Protein AF-A0A1I7NC15-F1 (afdb_monomer_lite)

Radius of gyration: 23.65 Å; chains: 1; bounding box: 53×35×64 Å

Organism: NCBI:txid51670

pLDDT: mean 81.94, std 11.15, range [48.22, 96.88]

Structure (mmCIF, N/CA/C/O backbone):
data_AF-A0A1I7NC15-F1
#
_entry.id   AF-A0A1I7NC15-F1
#
loop_
_atom_site.group_PDB
_atom_site.id
_atom_site.type_symbol
_atom_site.label_atom_id
_atom_site.label_alt_id
_atom_site.label_comp_id
_atom_site.label_asym_id
_atom_site.label_entity_id
_atom_site.label_seq_id
_atom_site.pdbx_PDB_ins_code
_atom_site.Cartn_x
_atom_site.Cartn_y
_atom_site.Cartn_z
_atom_site.occupancy
_atom_site.B_iso_or_equiv
_atom_site.auth_seq_id
_atom_site.auth_comp_id
_atom_site.auth_asym_id
_atom_site.auth_atom_id
_atom_site.pdbx_PDB_model_num
ATOM 1 N N . MET A 1 1 ? -17.025 18.631 -2.252 1.00 51.84 1 MET A N 1
ATOM 2 C CA . MET A 1 1 ? -15.606 18.233 -2.403 1.00 51.84 1 MET A CA 1
ATOM 3 C C . MET A 1 1 ? -15.308 16.852 -1.793 1.00 51.84 1 MET A C 1
ATOM 5 O O . MET A 1 1 ? -14.791 16.010 -2.508 1.00 51.84 1 MET A O 1
ATOM 9 N N . MET A 1 2 ? -15.711 16.554 -0.545 1.00 58.94 2 MET A N 1
ATOM 10 C CA . MET A 1 2 ? -15.405 15.267 0.132 1.00 58.94 2 MET A CA 1
ATOM 11 C C . MET A 1 2 ? -16.071 14.008 -0.468 1.00 58.94 2 MET A C 1
ATOM 13 O O . MET A 1 2 ? -15.462 12.943 -0.461 1.00 58.94 2 MET A O 1
ATOM 17 N N . ARG A 1 3 ? -17.291 14.109 -1.023 1.00 60.22 3 ARG A N 1
ATOM 18 C CA . ARG A 1 3 ? -17.994 12.964 -1.648 1.00 60.22 3 ARG A CA 1
ATOM 19 C C . ARG A 1 3 ? -17.277 12.424 -2.893 1.00 60.22 3 ARG A C 1
ATOM 21 O O . ARG A 1 3 ? -17.058 11.224 -2.983 1.00 60.22 3 ARG A O 1
ATOM 28 N N . GLY A 1 4 ? -16.838 13.313 -3.789 1.00 70.50 4 GLY A N 1
ATOM 29 C CA . GLY A 1 4 ? -16.107 12.924 -5.003 1.00 70.50 4 GLY A CA 1
ATOM 30 C C . GLY A 1 4 ? -14.751 12.279 -4.704 1.00 70.50 4 GLY A C 1
ATOM 31 O O . GLY A 1 4 ? -14.386 11.299 -5.345 1.00 70.50 4 GLY A O 1
ATOM 32 N N . PHE A 1 5 ? -14.041 12.760 -3.675 1.00 69.31 5 PHE A N 1
ATOM 33 C CA . PHE A 1 5 ? -12.814 12.115 -3.200 1.00 69.31 5 PHE A CA 1
ATOM 34 C C . PHE A 1 5 ? -13.084 10.721 -2.624 1.00 69.31 5 PHE A C 1
ATOM 36 O O . PHE A 1 5 ? -12.350 9.797 -2.940 1.00 69.31 5 PHE A O 1
ATOM 43 N N . SER A 1 6 ? -14.144 10.539 -1.828 1.00 64.06 6 SER A N 1
ATOM 44 C CA . SER A 1 6 ? -14.466 9.229 -1.241 1.00 64.06 6 SER A CA 1
ATOM 45 C C . SER A 1 6 ? -14.882 8.193 -2.295 1.00 64.06 6 SER A C 1
ATOM 47 O O . SER A 1 6 ? -14.484 7.034 -2.204 1.00 64.06 6 SER A O 1
ATOM 49 N N . GLU A 1 7 ? -15.618 8.599 -3.334 1.00 70.56 7 GLU A N 1
ATOM 50 C CA . GLU A 1 7 ? -15.960 7.723 -4.465 1.00 70.56 7 GLU A CA 1
ATOM 51 C C . GLU A 1 7 ? -14.735 7.372 -5.317 1.00 70.56 7 GLU A C 1
ATOM 53 O O . GLU A 1 7 ? -14.541 6.208 -5.677 1.00 70.56 7 GLU A O 1
ATOM 58 N N . PHE A 1 8 ? -13.874 8.353 -5.603 1.00 73.25 8 PHE A N 1
ATOM 59 C CA . PHE A 1 8 ? -12.614 8.129 -6.308 1.00 73.25 8 PHE A CA 1
ATOM 60 C C . PHE A 1 8 ? -11.666 7.228 -5.510 1.00 73.25 8 PHE A C 1
ATOM 62 O O . PHE A 1 8 ? -11.123 6.271 -6.061 1.00 73.25 8 PHE A O 1
ATOM 69 N N . ALA A 1 9 ? -11.498 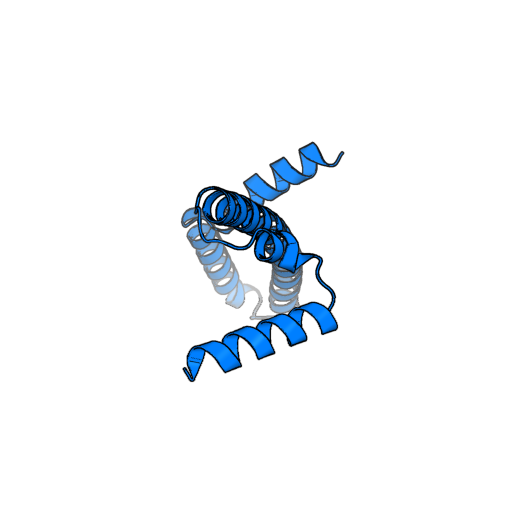7.490 -4.214 1.00 67.75 9 ALA A N 1
ATOM 70 C CA . ALA A 1 9 ? -10.657 6.702 -3.324 1.00 67.75 9 ALA A CA 1
ATOM 71 C C . ALA A 1 9 ? -11.181 5.269 -3.191 1.00 67.75 9 ALA A C 1
ATOM 73 O O . ALA A 1 9 ? -10.399 4.330 -3.302 1.00 67.75 9 ALA A O 1
ATOM 74 N N . GLY A 1 10 ? -12.499 5.089 -3.050 1.00 65.12 10 GLY A N 1
ATOM 75 C CA . GLY A 1 10 ? -13.128 3.768 -3.009 1.00 65.12 10 GLY A CA 1
ATOM 76 C C . GLY A 1 10 ? -12.918 2.975 -4.300 1.00 65.12 10 GLY A C 1
ATOM 77 O O . GLY A 1 10 ? -12.484 1.827 -4.253 1.00 65.12 10 GLY A O 1
ATOM 78 N N . ARG A 1 11 ? -13.145 3.589 -5.470 1.00 67.75 11 ARG A N 1
ATOM 79 C CA . ARG A 1 11 ? -12.896 2.932 -6.768 1.00 67.75 11 ARG A CA 1
ATOM 80 C C . ARG A 1 11 ? -11.414 2.627 -6.980 1.00 67.75 11 ARG A C 1
ATOM 82 O O . ARG A 1 11 ? -11.088 1.544 -7.452 1.00 67.75 11 ARG A O 1
ATOM 89 N N . SER A 1 12 ? -10.527 3.543 -6.601 1.00 66.31 12 SER A N 1
ATOM 90 C CA . SER A 1 12 ? -9.078 3.362 -6.737 1.00 66.31 12 SER A CA 1
ATOM 91 C C . SER A 1 12 ? -8.560 2.250 -5.826 1.00 66.31 12 SER A C 1
ATOM 93 O O . SER A 1 12 ? -7.778 1.421 -6.274 1.00 66.31 12 SER A O 1
ATOM 95 N N . ALA A 1 13 ? -9.044 2.170 -4.584 1.00 64.56 13 ALA A N 1
ATOM 96 C CA . ALA A 1 13 ? -8.686 1.108 -3.645 1.00 64.56 13 ALA A CA 1
ATOM 97 C C . ALA A 1 13 ? -9.137 -0.278 -4.138 1.00 64.56 13 ALA A C 1
ATOM 99 O O . ALA A 1 13 ? -8.358 -1.229 -4.086 1.00 64.56 13 ALA A O 1
ATOM 100 N N . ILE A 1 14 ? -10.351 -0.386 -4.694 1.00 64.75 14 ILE A N 1
ATOM 101 C CA . ILE A 1 14 ? -10.855 -1.638 -5.286 1.00 64.75 14 ILE A CA 1
ATOM 102 C C . ILE A 1 14 ? -10.006 -2.054 -6.491 1.00 64.75 14 ILE A C 1
ATOM 104 O O . ILE A 1 14 ? -9.671 -3.228 -6.636 1.00 64.75 14 ILE A O 1
ATOM 108 N N . VAL A 1 15 ? -9.637 -1.100 -7.352 1.00 69.31 15 VAL A N 1
ATOM 109 C CA . VAL A 1 15 ? -8.792 -1.381 -8.517 1.00 69.31 15 VAL A CA 1
ATOM 110 C C . VAL A 1 15 ? -7.410 -1.844 -8.066 1.00 69.31 15 VAL A C 1
ATOM 112 O O . VAL A 1 15 ? -6.989 -2.909 -8.501 1.00 69.31 15 VAL A O 1
ATOM 115 N N . ILE A 1 16 ? -6.746 -1.125 -7.156 1.00 73.06 16 ILE A N 1
ATOM 116 C CA . ILE A 1 16 ? -5.404 -1.467 -6.650 1.00 73.06 16 ILE A CA 1
ATOM 117 C C . ILE A 1 16 ? -5.381 -2.847 -5.972 1.00 73.06 16 ILE A C 1
ATOM 119 O O . ILE A 1 16 ? -4.417 -3.587 -6.144 1.00 73.06 16 ILE A O 1
ATOM 123 N N . GLY A 1 17 ? -6.440 -3.218 -5.248 1.00 68.88 17 GLY A N 1
ATOM 124 C CA . GLY A 1 17 ? -6.552 -4.521 -4.580 1.00 68.88 17 GLY A CA 1
ATOM 125 C C . GLY A 1 17 ? -6.999 -5.686 -5.475 1.00 68.88 17 GLY A C 1
ATOM 126 O O . GLY A 1 17 ? -7.094 -6.814 -4.997 1.00 68.88 17 GLY A O 1
ATOM 127 N N . SER A 1 18 ? -7.312 -5.445 -6.752 1.00 80.88 18 SER A N 1
ATOM 128 C CA . SER A 1 18 ? -7.845 -6.473 -7.655 1.00 80.88 18 SER A CA 1
ATOM 129 C C . SER A 1 18 ? -6.758 -7.383 -8.244 1.00 80.88 18 SER A C 1
ATOM 131 O O . SER A 1 18 ? -5.643 -6.946 -8.536 1.00 80.88 18 SER A O 1
ATOM 133 N N . ALA A 1 19 ? -7.111 -8.642 -8.537 1.00 79.56 19 ALA A N 1
ATOM 134 C CA . ALA A 1 19 ? -6.228 -9.576 -9.248 1.00 79.56 19 ALA A CA 1
ATOM 135 C C . ALA A 1 19 ? -5.763 -9.024 -10.612 1.00 79.56 19 ALA A C 1
ATOM 137 O O . ALA A 1 19 ? -4.620 -9.228 -11.015 1.00 79.56 19 ALA A O 1
ATOM 138 N N . SER A 1 20 ? -6.617 -8.258 -11.301 1.00 79.69 20 SER A N 1
ATOM 139 C CA . SER A 1 20 ? -6.260 -7.562 -12.541 1.00 79.69 20 SER A CA 1
ATOM 140 C C . SER A 1 20 ? -5.158 -6.519 -12.350 1.00 79.69 20 SER A C 1
ATOM 142 O O . SER A 1 20 ? -4.254 -6.444 -13.179 1.00 79.69 20 SER A O 1
ATOM 144 N N . ALA A 1 21 ? -5.182 -5.741 -11.263 1.00 83.56 21 ALA A N 1
ATOM 145 C CA . ALA A 1 21 ? -4.119 -4.775 -10.993 1.00 83.56 21 ALA A CA 1
ATOM 146 C C . ALA A 1 21 ? -2.791 -5.460 -10.667 1.00 83.56 21 ALA A C 1
ATOM 148 O O . ALA A 1 21 ? -1.750 -4.997 -11.124 1.00 83.56 21 ALA A O 1
ATOM 149 N N . PHE A 1 22 ? -2.822 -6.598 -9.966 1.00 83.50 22 PHE A N 1
ATOM 150 C CA . PHE A 1 22 ? -1.622 -7.401 -9.727 1.00 83.50 22 PHE A CA 1
ATOM 151 C C . PHE A 1 22 ? -0.987 -7.897 -11.036 1.00 83.50 22 PHE A C 1
ATOM 153 O O . PHE A 1 22 ? 0.225 -7.779 -11.220 1.00 83.50 22 PHE A O 1
ATOM 160 N N . VAL A 1 23 ? -1.797 -8.393 -11.978 1.00 90.19 23 VAL A N 1
ATOM 161 C CA . VAL A 1 23 ? -1.314 -8.820 -13.302 1.00 90.19 23 VAL A CA 1
ATOM 162 C C . VAL A 1 23 ? -0.707 -7.645 -14.073 1.00 90.19 23 VAL A C 1
ATOM 164 O O . VAL A 1 23 ? 0.402 -7.765 -14.588 1.00 90.19 23 VAL A O 1
ATOM 167 N N . VAL A 1 24 ? -1.381 -6.491 -14.111 1.00 89.06 24 VAL A N 1
ATOM 168 C CA . VAL A 1 24 ? -0.867 -5.284 -14.786 1.00 89.06 24 VAL A CA 1
ATOM 169 C C . VAL A 1 24 ? 0.438 -4.796 -14.153 1.00 89.06 24 VAL A C 1
ATOM 171 O O . VAL A 1 24 ? 1.385 -4.475 -14.874 1.00 89.06 24 VAL A O 1
ATOM 174 N N . ALA A 1 25 ? 0.524 -4.774 -12.821 1.00 87.94 25 ALA A N 1
ATOM 175 C CA . ALA A 1 25 ? 1.737 -4.392 -12.102 1.00 87.94 25 ALA A CA 1
ATOM 176 C C . ALA A 1 25 ? 2.890 -5.355 -12.412 1.00 87.94 25 ALA A C 1
ATOM 178 O O . ALA A 1 25 ? 3.994 -4.917 -12.726 1.00 87.94 25 ALA A O 1
ATOM 179 N N . THR A 1 26 ? 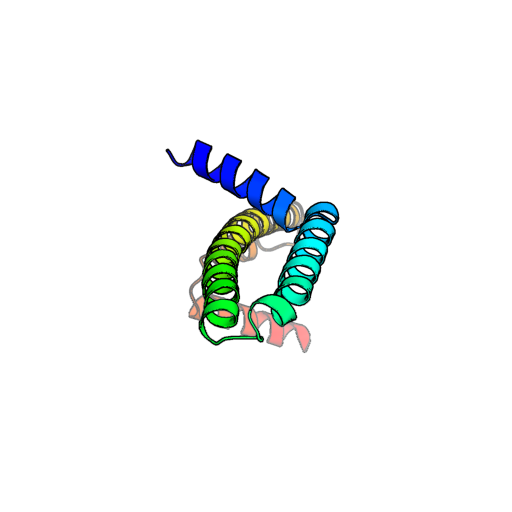2.614 -6.660 -12.421 1.00 92.19 26 THR A N 1
ATOM 180 C CA . THR A 1 26 ? 3.604 -7.693 -12.750 1.00 92.19 26 THR A CA 1
ATOM 181 C C . THR A 1 26 ? 4.124 -7.526 -14.178 1.00 92.19 26 THR A C 1
ATOM 183 O O . THR A 1 26 ? 5.334 -7.489 -14.389 1.00 92.19 26 THR A O 1
ATOM 186 N N . ILE A 1 27 ? 3.235 -7.351 -15.161 1.00 94.88 27 ILE A N 1
ATOM 187 C CA . ILE A 1 27 ? 3.624 -7.097 -16.557 1.00 94.88 27 ILE A CA 1
ATOM 188 C C . ILE A 1 27 ? 4.464 -5.820 -16.662 1.00 94.88 27 ILE A C 1
ATOM 190 O O . ILE A 1 27 ? 5.476 -5.815 -17.355 1.00 94.88 27 ILE A O 1
ATOM 194 N N . SER A 1 28 ? 4.088 -4.757 -15.949 1.00 91.81 28 SER A N 1
ATOM 195 C CA . SER A 1 28 ? 4.838 -3.495 -15.946 1.00 91.81 28 SER A CA 1
ATOM 196 C C . SER A 1 28 ? 6.263 -3.677 -15.414 1.00 91.81 28 SER A C 1
ATOM 198 O O . SER A 1 28 ? 7.205 -3.159 -16.010 1.00 91.81 28 SER A O 1
ATOM 200 N N . VAL A 1 29 ? 6.442 -4.464 -14.346 1.00 93.56 29 VAL A N 1
ATOM 201 C CA . VAL A 1 29 ? 7.767 -4.809 -13.799 1.00 93.56 29 VAL A CA 1
ATOM 202 C C . VAL A 1 29 ? 8.580 -5.642 -14.793 1.00 93.56 29 VAL A C 1
ATOM 204 O O . VAL A 1 29 ? 9.763 -5.370 -14.990 1.00 93.56 29 VAL A O 1
ATOM 207 N N . LEU A 1 30 ? 7.961 -6.621 -15.458 1.00 96.12 30 LEU A N 1
ATOM 208 C CA . LEU A 1 30 ? 8.633 -7.440 -16.472 1.00 96.12 30 LEU A CA 1
ATOM 209 C C . LEU A 1 30 ? 9.078 -6.608 -17.681 1.00 96.12 30 LEU A C 1
ATOM 211 O O . LEU A 1 30 ? 10.209 -6.756 -18.140 1.00 96.12 30 LEU A O 1
ATOM 215 N N . LEU A 1 31 ? 8.219 -5.709 -18.173 1.00 94.88 31 LEU A N 1
ATOM 216 C CA . LEU A 1 31 ? 8.549 -4.788 -19.262 1.00 94.88 31 LEU A CA 1
ATOM 217 C C . LEU A 1 31 ? 9.690 -3.853 -18.867 1.00 94.88 31 LEU A C 1
ATOM 219 O O . LEU A 1 31 ? 10.642 -3.699 -19.628 1.00 94.88 31 LEU A O 1
ATOM 223 N N . TRP A 1 32 ? 9.629 -3.272 -17.666 1.00 94.62 32 TRP A N 1
ATOM 224 C CA . TRP A 1 32 ? 10.722 -2.465 -17.136 1.00 94.62 32 TRP A CA 1
ATOM 225 C C . TRP A 1 32 ? 12.029 -3.265 -17.134 1.00 94.62 32 TRP A C 1
ATOM 227 O O . TRP A 1 32 ? 12.979 -2.845 -17.791 1.00 94.62 32 TRP A O 1
ATOM 237 N N . ALA A 1 33 ? 12.058 -4.455 -16.527 1.00 94.44 33 ALA A N 1
ATOM 238 C CA . ALA A 1 33 ? 13.247 -5.306 -16.472 1.00 94.44 33 ALA A CA 1
ATOM 239 C C . ALA A 1 33 ? 13.794 -5.657 -17.869 1.00 94.44 33 ALA A C 1
ATOM 241 O O . ALA A 1 33 ? 15.008 -5.633 -18.075 1.00 94.44 33 ALA A O 1
ATOM 242 N N . ALA A 1 34 ? 12.910 -5.915 -18.840 1.00 95.88 34 ALA A N 1
ATOM 243 C CA . ALA A 1 34 ? 13.276 -6.198 -20.228 1.00 95.88 34 ALA A CA 1
ATOM 244 C C . ALA A 1 34 ? 13.891 -4.991 -20.959 1.00 95.88 34 ALA A C 1
ATOM 246 O O . ALA A 1 34 ? 14.700 -5.179 -21.864 1.00 95.88 34 ALA A O 1
ATOM 247 N N . THR A 1 35 ? 13.558 -3.755 -20.568 1.00 94.69 35 THR A N 1
ATOM 248 C CA . THR A 1 35 ? 14.227 -2.548 -21.096 1.00 94.69 35 THR A CA 1
ATOM 249 C C . THR A 1 35 ? 15.610 -2.305 -20.483 1.00 94.69 35 THR A C 1
ATOM 251 O O . THR A 1 35 ? 16.404 -1.561 -21.055 1.00 94.69 35 THR A O 1
ATOM 254 N N . GLY A 1 36 ? 15.936 -2.958 -19.363 1.00 94.06 36 GLY A N 1
ATOM 255 C CA . GLY A 1 36 ? 17.204 -2.794 -18.645 1.00 94.06 36 GLY A CA 1
ATOM 256 C C . GLY A 1 36 ? 18.465 -2.959 -19.507 1.00 94.06 36 GLY A C 1
ATOM 257 O O . GLY A 1 36 ? 19.303 -2.056 -19.483 1.00 94.06 36 GLY A O 1
ATOM 258 N N . PRO A 1 37 ? 18.601 -4.024 -20.325 1.00 95.12 37 PRO A N 1
ATOM 259 C CA . PRO A 1 37 ? 19.765 -4.223 -21.191 1.00 95.12 37 PRO A CA 1
ATOM 260 C C . PRO A 1 37 ? 19.991 -3.088 -22.197 1.00 95.12 37 PRO A C 1
ATOM 262 O O . PRO A 1 37 ? 21.132 -2.702 -22.429 1.00 95.12 37 PRO A O 1
ATOM 265 N N . TYR A 1 38 ? 18.920 -2.507 -22.750 1.00 95.69 38 TYR A N 1
ATOM 266 C CA . TYR A 1 38 ? 19.020 -1.375 -23.681 1.00 95.69 38 TYR A CA 1
ATOM 267 C C . TYR A 1 38 ? 19.598 -0.127 -22.995 1.00 95.69 38 TYR A C 1
ATOM 269 O O . TYR A 1 38 ? 20.423 0.589 -23.561 1.00 95.69 38 TYR A O 1
ATOM 277 N N . PHE A 1 39 ? 19.218 0.102 -21.736 1.00 92.69 39 PHE A N 1
ATOM 278 C CA . PHE A 1 39 ? 19.714 1.209 -20.915 1.00 92.69 39 PHE A CA 1
ATOM 279 C C . PHE A 1 39 ? 20.949 0.852 -20.080 1.00 92.69 39 PHE A C 1
ATOM 281 O O . PHE A 1 39 ? 21.307 1.620 -19.186 1.00 92.69 39 PHE A O 1
ATOM 288 N N . HIS A 1 40 ? 21.589 -0.294 -20.344 1.00 94.25 40 HIS A N 1
ATOM 289 C CA . HIS A 1 40 ? 22.756 -0.792 -19.606 1.00 94.25 40 HIS A CA 1
ATOM 290 C C . HIS A 1 40 ? 22.546 -0.826 -18.082 1.00 94.25 40 HIS A C 1
ATOM 292 O O . HIS A 1 40 ? 23.490 -0.636 -17.321 1.00 94.25 40 HIS A O 1
ATOM 298 N N . TYR A 1 41 ? 21.299 -1.018 -17.635 1.00 92.06 41 TYR A N 1
ATOM 299 C CA . TYR A 1 41 ? 20.911 -0.943 -16.222 1.00 92.06 41 TYR A CA 1
ATOM 300 C C . TYR A 1 41 ? 21.389 0.341 -15.508 1.00 92.06 41 TYR A C 1
ATOM 302 O O . TYR A 1 41 ? 21.708 0.311 -14.320 1.00 92.06 41 TYR A O 1
ATOM 310 N N . SER A 1 42 ? 21.429 1.466 -16.230 1.00 95.06 42 SER A N 1
ATOM 311 C CA . SER A 1 42 ? 21.917 2.762 -15.734 1.00 95.06 42 SER A CA 1
ATOM 312 C C . SER A 1 42 ? 21.200 3.277 -14.482 1.00 95.06 42 SER A C 1
ATOM 314 O O . SER A 1 42 ? 20.027 2.981 -14.239 1.00 95.06 42 SER A O 1
ATOM 316 N N . ASP A 1 43 ? 21.882 4.152 -13.740 1.00 96.88 43 ASP A N 1
ATOM 317 C CA . ASP A 1 43 ? 21.338 4.799 -12.541 1.00 96.88 43 ASP A CA 1
ATOM 318 C C . ASP A 1 43 ? 20.036 5.553 -12.826 1.00 96.88 43 ASP A C 1
ATOM 320 O O . ASP A 1 43 ? 19.092 5.477 -12.046 1.00 96.88 43 ASP A O 1
ATOM 324 N N . THR A 1 44 ? 19.929 6.238 -13.971 1.00 94.12 44 THR A N 1
ATOM 325 C CA . THR A 1 44 ? 18.697 6.941 -14.361 1.00 94.12 44 THR A CA 1
ATOM 326 C C . THR A 1 44 ? 17.539 5.971 -14.595 1.00 94.12 44 THR A C 1
ATOM 328 O O . THR A 1 44 ? 16.417 6.242 -14.172 1.00 94.12 44 THR A O 1
ATOM 331 N N . TRP A 1 45 ? 17.799 4.822 -15.223 1.00 95.12 45 TRP A N 1
ATOM 332 C CA . TRP A 1 45 ? 16.785 3.793 -15.459 1.00 95.12 45 TRP A CA 1
ATOM 333 C C . TRP A 1 45 ? 16.273 3.174 -14.145 1.00 95.12 45 TRP A C 1
ATOM 335 O O . TRP A 1 45 ? 15.067 2.964 -13.992 1.00 95.12 45 TRP A O 1
ATOM 345 N N . GLN A 1 46 ? 17.161 2.955 -13.168 1.00 95.56 46 GLN A N 1
ATOM 346 C CA . GLN A 1 46 ? 16.783 2.498 -11.824 1.00 95.56 46 GLN A CA 1
ATOM 347 C C . GLN A 1 46 ? 16.052 3.591 -11.030 1.00 95.56 46 GLN A C 1
ATOM 349 O O . GLN A 1 46 ? 15.050 3.328 -10.364 1.00 95.56 46 GLN A O 1
ATOM 354 N N . LEU A 1 47 ? 16.525 4.836 -11.115 1.00 94.81 47 LEU A N 1
ATOM 355 C CA . LEU A 1 47 ? 15.952 5.971 -10.399 1.00 94.81 47 LEU A CA 1
ATOM 356 C C . LEU A 1 47 ? 14.492 6.195 -10.796 1.00 94.81 47 LEU A C 1
ATOM 358 O O . LEU A 1 47 ? 13.645 6.339 -9.921 1.00 94.81 47 LEU A O 1
ATOM 362 N N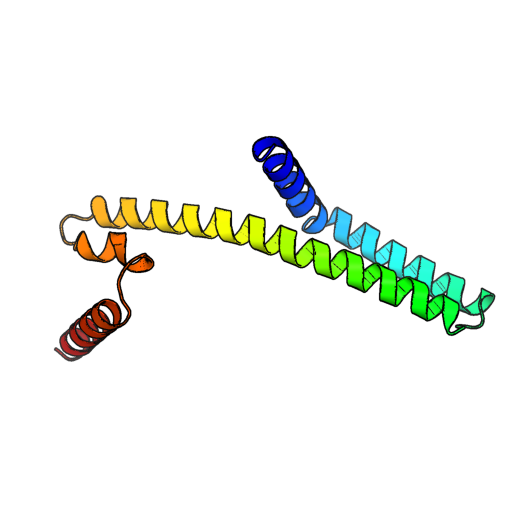 . VAL A 1 48 ? 14.176 6.160 -12.095 1.00 92.69 48 VAL A N 1
ATOM 363 C CA . VAL A 1 48 ? 12.807 6.377 -12.590 1.00 92.69 48 VAL A CA 1
ATOM 364 C C . VAL A 1 48 ? 11.820 5.378 -11.980 1.00 92.69 48 VAL A C 1
ATOM 366 O O . VAL A 1 48 ? 10.759 5.790 -11.504 1.00 92.69 48 VAL A O 1
ATOM 369 N N . VAL A 1 49 ? 12.161 4.084 -11.935 1.00 93.50 49 VAL A N 1
ATOM 370 C CA . VAL A 1 49 ? 11.255 3.077 -11.356 1.00 93.50 49 VAL A CA 1
ATOM 371 C C . VAL A 1 49 ? 11.146 3.213 -9.841 1.00 93.50 49 VAL A C 1
ATOM 373 O O . VAL A 1 49 ? 10.049 3.087 -9.295 1.00 93.50 49 VAL A O 1
ATOM 376 N N . ASN A 1 50 ? 12.251 3.522 -9.159 1.00 94.31 50 ASN A N 1
ATOM 377 C CA . ASN A 1 50 ? 12.280 3.645 -7.706 1.00 94.31 50 ASN A CA 1
ATOM 378 C C . ASN A 1 50 ? 11.477 4.864 -7.252 1.00 94.31 50 ASN A C 1
ATOM 380 O O . ASN A 1 50 ? 10.623 4.757 -6.369 1.00 94.31 50 ASN A O 1
ATOM 384 N N . THR A 1 51 ? 11.693 6.016 -7.890 1.00 95.44 51 THR A N 1
ATOM 385 C CA . THR A 1 51 ? 10.944 7.243 -7.612 1.00 95.44 51 THR A CA 1
ATOM 386 C C . THR A 1 51 ? 9.462 7.057 -7.932 1.00 95.44 51 THR A C 1
ATOM 388 O O . THR A 1 51 ? 8.616 7.386 -7.100 1.00 95.44 51 THR A O 1
ATOM 391 N N . GLY A 1 52 ? 9.130 6.465 -9.084 1.00 92.44 52 GLY A N 1
ATOM 392 C CA . GLY A 1 52 ? 7.742 6.204 -9.469 1.00 92.44 52 GLY A CA 1
ATOM 393 C C . GLY A 1 52 ? 7.020 5.275 -8.491 1.00 92.44 52 GLY A C 1
ATOM 394 O O . GLY A 1 52 ? 5.950 5.612 -7.985 1.00 92.44 52 GLY A O 1
ATOM 395 N N . THR A 1 53 ? 7.634 4.138 -8.160 1.00 91.94 53 THR A N 1
ATOM 396 C CA . THR A 1 53 ? 7.057 3.154 -7.231 1.00 91.94 53 THR A CA 1
ATOM 397 C C . THR A 1 53 ? 6.890 3.739 -5.834 1.00 91.94 53 THR A C 1
ATOM 399 O O . THR A 1 53 ? 5.871 3.493 -5.191 1.00 91.94 53 THR A O 1
ATOM 402 N N . THR A 1 54 ? 7.832 4.567 -5.375 1.00 93.25 54 THR A N 1
ATOM 403 C CA . THR A 1 54 ? 7.732 5.244 -4.074 1.00 93.25 54 THR A CA 1
ATOM 404 C C . THR A 1 54 ? 6.519 6.171 -4.019 1.00 93.25 54 THR A C 1
ATOM 406 O O . THR A 1 54 ? 5.745 6.106 -3.065 1.00 93.25 54 THR A O 1
ATOM 409 N N . LEU A 1 55 ? 6.296 6.989 -5.055 1.00 92.50 55 LEU A N 1
ATOM 410 C CA . LEU A 1 55 ? 5.126 7.873 -5.128 1.00 92.50 55 LEU A CA 1
ATOM 411 C C . LEU A 1 55 ? 3.812 7.085 -5.163 1.00 92.50 55 LEU A C 1
ATOM 413 O O . LEU A 1 55 ? 2.877 7.410 -4.431 1.00 92.50 55 LEU A O 1
ATOM 417 N N . VAL A 1 56 ? 3.747 6.026 -5.977 1.00 87.94 56 VAL A N 1
ATOM 418 C CA . VAL A 1 56 ? 2.572 5.143 -6.044 1.00 87.94 56 VAL A CA 1
ATOM 419 C C . VAL A 1 56 ? 2.311 4.485 -4.691 1.00 87.94 56 VAL A C 1
ATOM 421 O O . VAL A 1 56 ? 1.172 4.467 -4.233 1.00 87.94 56 VAL A O 1
ATOM 424 N N . THR A 1 57 ? 3.355 3.998 -4.022 1.00 90.94 57 THR A N 1
ATOM 425 C CA . THR A 1 57 ? 3.253 3.372 -2.697 1.00 90.94 57 THR A CA 1
ATOM 426 C C . THR A 1 57 ? 2.752 4.365 -1.657 1.00 90.94 57 THR A C 1
ATOM 428 O O . THR A 1 57 ? 1.837 4.046 -0.902 1.00 90.94 57 THR A O 1
ATOM 431 N N . PHE A 1 58 ? 3.290 5.586 -1.645 1.00 89.94 58 PHE A N 1
ATOM 432 C CA . PHE A 1 58 ? 2.832 6.650 -0.755 1.00 89.94 58 PHE A CA 1
ATOM 433 C C . PHE A 1 58 ? 1.331 6.908 -0.929 1.00 89.94 58 PHE A C 1
ATOM 435 O O . PHE A 1 58 ? 0.582 6.869 0.044 1.00 89.94 58 PHE A O 1
ATOM 442 N N . LEU A 1 59 ? 0.864 7.072 -2.170 1.00 86.44 59 LEU A N 1
ATOM 443 C CA . LEU A 1 59 ? -0.562 7.236 -2.465 1.00 86.44 59 LEU A CA 1
ATOM 444 C C . LEU A 1 59 ? -1.392 6.009 -2.061 1.00 86.44 59 LEU A C 1
ATOM 446 O O . LEU A 1 59 ? -2.473 6.162 -1.490 1.00 86.44 59 LEU A O 1
ATOM 450 N N . ALA A 1 60 ? -0.894 4.798 -2.317 1.00 86.31 60 ALA A N 1
ATOM 451 C CA . ALA A 1 60 ? -1.568 3.560 -1.944 1.00 86.31 60 ALA A CA 1
ATOM 452 C C . ALA A 1 60 ? -1.773 3.461 -0.427 1.00 86.31 60 ALA A C 1
ATOM 454 O O . ALA A 1 60 ? -2.864 3.095 0.000 1.00 86.31 60 ALA A O 1
ATOM 455 N N . VAL A 1 61 ? -0.785 3.855 0.386 1.00 88.75 61 VAL A N 1
ATOM 456 C CA . VAL A 1 61 ? -0.919 3.896 1.852 1.00 88.75 61 VAL A CA 1
ATOM 457 C C . VAL A 1 61 ? -2.084 4.795 2.272 1.00 88.75 61 VAL A C 1
ATOM 459 O O . VAL A 1 61 ? -2.918 4.354 3.059 1.00 88.75 61 VAL A O 1
ATOM 462 N N . PHE A 1 62 ? -2.220 6.001 1.709 1.00 84.88 62 PHE A N 1
ATOM 463 C CA . PHE A 1 62 ? -3.364 6.876 2.013 1.00 84.88 62 PHE A CA 1
ATOM 464 C C . PHE A 1 62 ? -4.707 6.265 1.605 1.00 84.88 62 PHE A C 1
ATOM 466 O O . PHE A 1 62 ? -5.686 6.369 2.345 1.00 84.88 62 PHE A O 1
ATOM 473 N N . LEU A 1 63 ? -4.770 5.631 0.432 1.00 80.94 63 LEU A N 1
ATOM 474 C CA . LEU A 1 63 ? -5.993 4.987 -0.053 1.00 80.94 63 LEU A CA 1
ATOM 475 C C . LEU A 1 63 ? -6.392 3.797 0.826 1.00 80.94 63 LEU A C 1
ATOM 477 O O . LEU A 1 63 ? -7.561 3.670 1.196 1.00 80.94 63 LEU A O 1
ATOM 481 N N . ILE A 1 64 ? -5.420 2.965 1.201 1.00 84.00 64 ILE A N 1
ATOM 482 C CA . ILE A 1 64 ? -5.613 1.833 2.108 1.00 84.00 64 ILE A CA 1
ATOM 483 C C . ILE A 1 64 ? -6.081 2.342 3.471 1.00 84.00 64 ILE A C 1
ATOM 485 O O . ILE A 1 64 ? -7.093 1.858 3.963 1.00 84.00 64 ILE A O 1
ATOM 489 N N . GLN A 1 65 ? -5.430 3.362 4.038 1.00 81.62 65 GLN A N 1
ATOM 490 C CA . GLN A 1 65 ? -5.843 3.973 5.306 1.00 81.62 65 GLN A CA 1
ATOM 491 C C . GLN A 1 65 ? -7.261 4.552 5.235 1.00 81.62 65 GLN A C 1
ATOM 493 O O . GLN A 1 65 ? -8.036 4.385 6.173 1.00 81.62 65 GLN A O 1
ATOM 498 N N . HIS A 1 66 ? -7.649 5.196 4.128 1.00 81.25 66 HIS A N 1
ATOM 499 C CA . HIS A 1 66 ? -9.016 5.696 3.957 1.00 81.25 66 HIS A CA 1
ATOM 500 C C . HIS A 1 66 ? -10.048 4.559 3.959 1.00 81.25 66 HIS A C 1
ATOM 502 O O . HIS A 1 66 ? -11.069 4.666 4.643 1.00 81.25 66 HIS A O 1
ATOM 508 N N . SER A 1 67 ? -9.778 3.473 3.223 1.00 79.50 67 SER A N 1
ATOM 509 C CA . SER A 1 67 ? -10.653 2.293 3.200 1.00 79.50 67 SER A CA 1
ATOM 510 C C . SER A 1 67 ? -10.717 1.629 4.573 1.00 79.50 67 SER A C 1
ATOM 512 O O . SER A 1 67 ? -11.805 1.430 5.105 1.00 79.50 67 SER A O 1
ATOM 514 N N . GLN A 1 68 ? -9.561 1.380 5.193 1.00 81.25 68 GLN A N 1
ATOM 515 C CA . GLN A 1 68 ? -9.454 0.748 6.507 1.00 81.25 68 GLN A CA 1
ATOM 516 C C . GLN A 1 68 ? -10.151 1.568 7.598 1.00 81.25 68 GLN A C 1
ATOM 518 O O . GLN A 1 68 ? -10.880 1.001 8.406 1.00 81.25 68 GLN A O 1
ATOM 523 N N . ASN A 1 69 ? -10.021 2.898 7.592 1.00 83.75 69 ASN A N 1
ATOM 524 C CA . ASN A 1 69 ? -10.716 3.760 8.551 1.00 83.75 69 ASN A CA 1
ATOM 525 C C . ASN A 1 69 ? -12.241 3.693 8.393 1.00 83.75 69 ASN A C 1
ATOM 527 O O . ASN A 1 69 ? -12.973 3.780 9.379 1.00 83.75 69 ASN A O 1
ATOM 531 N N . LYS A 1 70 ? -12.740 3.560 7.159 1.00 82.56 70 LYS A N 1
ATOM 532 C CA . LYS A 1 70 ? -14.176 3.415 6.896 1.00 82.56 70 LYS A CA 1
ATOM 533 C C . LYS A 1 70 ? -14.687 2.038 7.327 1.00 82.56 70 LYS A C 1
ATOM 535 O O . LYS A 1 70 ? -15.729 1.965 7.977 1.00 82.56 70 LYS A O 1
ATOM 540 N N . ASP A 1 71 ? -13.955 0.979 6.996 1.00 86.25 71 ASP A N 1
ATOM 541 C CA . ASP A 1 71 ? -14.316 -0.396 7.348 1.00 86.25 71 ASP A CA 1
ATOM 542 C C . ASP A 1 71 ? -14.255 -0.622 8.866 1.00 86.25 71 ASP A C 1
ATOM 544 O O . ASP A 1 71 ? -15.157 -1.243 9.427 1.00 86.25 71 ASP A O 1
ATOM 548 N N . GLY A 1 72 ? -13.269 -0.033 9.553 1.00 88.75 72 GLY A N 1
ATOM 549 C CA . GLY A 1 72 ? -13.155 -0.058 11.015 1.00 88.75 72 GLY A CA 1
ATOM 550 C C . GLY A 1 72 ? -14.382 0.530 11.714 1.00 88.75 72 GLY A C 1
ATOM 551 O O . GLY A 1 72 ? -14.974 -0.128 12.568 1.00 88.75 72 GLY A O 1
ATOM 552 N N . LYS A 1 73 ? -14.850 1.705 11.268 1.00 87.75 73 LYS A N 1
ATOM 553 C CA . LYS A 1 73 ? -16.085 2.324 11.789 1.00 87.75 73 LYS A CA 1
ATOM 554 C C . LYS A 1 73 ? -17.324 1.469 11.545 1.00 87.75 73 LYS A C 1
ATOM 556 O O . LYS A 1 73 ? -18.210 1.391 12.389 1.00 87.75 73 LYS A O 1
ATOM 561 N N . ALA A 1 74 ? -17.409 0.819 10.385 1.00 88.19 74 ALA A N 1
ATOM 562 C CA . ALA A 1 74 ? -18.527 -0.069 10.083 1.00 88.19 74 ALA A CA 1
ATOM 563 C C . ALA A 1 74 ? -18.528 -1.321 10.978 1.00 88.19 74 ALA A C 1
ATOM 565 O O . ALA A 1 74 ? -19.599 -1.813 11.326 1.00 88.19 74 ALA A O 1
ATOM 566 N N . ILE A 1 75 ? -17.351 -1.839 11.344 1.00 90.25 75 ILE A N 1
ATOM 567 C CA . ILE A 1 75 ? -17.216 -2.947 12.298 1.00 90.25 75 ILE A CA 1
ATOM 568 C C . ILE A 1 75 ? -17.644 -2.502 13.701 1.00 90.25 75 ILE A C 1
ATOM 570 O O . 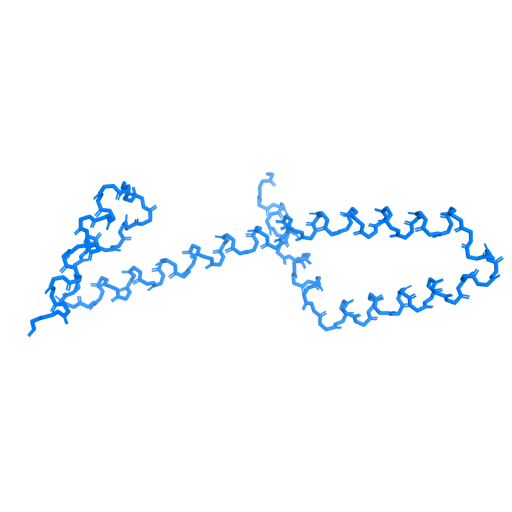ILE A 1 75 ? -18.447 -3.209 14.305 1.00 90.25 75 ILE A O 1
ATOM 574 N N . GLN A 1 76 ? -17.181 -1.340 14.178 1.00 87.19 76 GLN A N 1
ATOM 575 C CA . GLN A 1 76 ? -17.583 -0.767 15.474 1.00 87.19 76 GLN A CA 1
ATOM 576 C C . GLN A 1 76 ? -19.108 -0.662 15.584 1.00 87.19 76 GLN A C 1
ATOM 578 O O . GLN A 1 76 ? -19.703 -1.314 16.433 1.00 87.19 76 GLN A O 1
ATOM 583 N N . LEU A 1 77 ? -19.766 -0.013 14.617 1.00 86.75 77 LEU A N 1
ATOM 584 C CA . LEU A 1 77 ? -21.229 0.127 14.611 1.00 86.75 77 LEU A CA 1
ATOM 585 C C . LEU A 1 77 ? -21.980 -1.216 14.626 1.00 86.75 77 LEU A C 1
ATOM 587 O O . LEU A 1 77 ? -23.028 -1.342 15.257 1.00 86.75 77 LEU A O 1
ATOM 591 N N . LYS A 1 78 ? -21.469 -2.234 13.920 1.00 87.75 78 LYS A N 1
ATOM 592 C CA . LYS A 1 78 ? -22.065 -3.580 13.941 1.00 87.75 78 LYS A CA 1
ATOM 593 C C . LYS A 1 78 ? -21.898 -4.251 15.305 1.00 87.75 78 LYS A C 1
ATOM 595 O O . LYS A 1 78 ? -22.818 -4.930 15.751 1.00 87.75 78 LYS A O 1
ATOM 600 N N . LEU A 1 79 ? -20.740 -4.089 15.947 1.00 87.88 79 LEU A N 1
ATOM 601 C CA . LEU A 1 79 ? -20.491 -4.606 17.294 1.00 87.88 79 LEU A CA 1
ATOM 602 C C . LEU A 1 79 ? -21.374 -3.898 18.322 1.00 87.88 79 LEU A C 1
ATOM 604 O O . LEU A 1 79 ? -21.968 -4.571 19.159 1.00 87.88 79 LEU A O 1
ATOM 608 N N . ASP A 1 80 ? -21.538 -2.584 18.209 1.00 85.12 80 ASP A N 1
ATOM 609 C CA . ASP A 1 80 ? -22.392 -1.792 19.095 1.00 85.12 80 ASP A CA 1
ATOM 610 C C . ASP A 1 80 ? -23.845 -2.264 19.064 1.00 85.12 80 ASP A C 1
ATOM 612 O O . ASP A 1 80 ? -24.482 -2.387 20.112 1.00 85.12 80 ASP A O 1
ATOM 616 N N . GLU A 1 81 ? -24.361 -2.582 17.876 1.00 85.75 81 GLU A N 1
ATOM 617 C CA . GLU A 1 81 ? -25.707 -3.134 17.700 1.00 85.75 81 GLU A CA 1
ATOM 618 C C . GLU A 1 81 ? -25.838 -4.546 18.305 1.00 85.75 81 GLU A C 1
ATOM 620 O O . GLU A 1 81 ? -26.832 -4.864 18.965 1.00 85.75 81 GLU A O 1
ATOM 625 N N . LEU A 1 82 ? -24.817 -5.400 18.151 1.00 85.69 82 LEU A N 1
ATOM 626 C CA . LEU A 1 82 ? -24.784 -6.728 18.782 1.00 85.69 82 LEU A CA 1
ATOM 627 C C . LEU A 1 82 ? -24.722 -6.641 20.316 1.00 85.69 82 LEU A C 1
ATOM 629 O O . LEU A 1 82 ? -25.399 -7.402 21.011 1.00 85.69 82 LEU A O 1
ATOM 633 N N . ILE A 1 83 ? -23.948 -5.699 20.860 1.00 83.56 83 ILE A N 1
ATOM 634 C CA . ILE A 1 83 ? -23.871 -5.446 22.303 1.00 83.56 83 ILE A CA 1
ATOM 635 C C . ILE A 1 83 ? -25.225 -4.918 22.798 1.00 83.56 83 ILE A C 1
ATOM 637 O O . ILE A 1 83 ? -25.773 -5.475 23.744 1.00 83.56 83 ILE A O 1
ATOM 641 N N . ARG A 1 84 ? -25.829 -3.928 22.124 1.00 80.50 84 ARG A N 1
ATOM 642 C CA . ARG A 1 84 ? -27.167 -3.393 22.462 1.00 80.50 84 ARG A CA 1
ATOM 643 C C . ARG A 1 84 ? -28.267 -4.447 22.461 1.00 80.50 84 ARG A C 1
ATOM 645 O O . ARG A 1 84 ? -29.137 -4.414 23.325 1.00 80.50 84 ARG A O 1
ATOM 652 N N . SER A 1 85 ? -28.254 -5.358 21.490 1.00 81.94 85 SER A N 1
ATOM 653 C CA . SER A 1 85 ? -29.274 -6.408 21.360 1.00 81.94 85 SER A CA 1
ATOM 654 C C . SER A 1 85 ? -29.103 -7.557 22.363 1.00 81.94 85 SER A C 1
ATOM 656 O O . SER A 1 85 ? -30.025 -8.351 22.561 1.00 81.94 85 SER A O 1
ATOM 658 N N . THR A 1 86 ? -27.964 -7.627 23.058 1.00 78.44 86 THR A N 1
ATOM 659 C CA . THR A 1 86 ? -27.692 -8.645 24.076 1.00 78.44 86 THR A CA 1
ATOM 660 C C . THR A 1 86 ? -28.149 -8.164 25.460 1.00 78.44 86 THR A C 1
ATOM 662 O O . THR A 1 86 ? -27.539 -7.279 26.051 1.00 78.44 86 THR A O 1
ATOM 665 N N . GLN A 1 87 ? -29.182 -8.796 26.038 1.00 62.00 87 GLN A N 1
ATOM 666 C CA . GLN A 1 87 ? -29.814 -8.376 27.310 1.00 62.00 87 GLN A CA 1
ATOM 667 C C . GLN A 1 87 ? -28.874 -8.288 28.532 1.00 62.00 87 GLN A C 1
ATOM 669 O O . GLN A 1 87 ? -29.200 -7.613 29.505 1.00 62.00 87 GLN A O 1
ATOM 674 N N . SER A 1 88 ? -27.723 -8.966 28.512 1.00 62.34 88 SER A N 1
ATOM 675 C CA . SER A 1 88 ? -26.735 -8.951 29.606 1.00 62.34 88 SER A CA 1
ATOM 676 C C . SER A 1 88 ? -25.488 -8.111 29.311 1.00 62.34 88 SER A C 1
ATOM 678 O O . SER A 1 88 ? -24.563 -8.095 30.125 1.00 62.34 88 SER A O 1
ATOM 680 N N . ALA A 1 89 ? -25.416 -7.439 28.160 1.00 63.09 89 ALA A N 1
ATOM 681 C CA . ALA A 1 89 ? -24.229 -6.685 27.792 1.00 63.09 89 ALA A CA 1
ATOM 682 C C . ALA A 1 89 ? -24.278 -5.254 28.348 1.00 63.09 89 ALA A C 1
ATOM 684 O O . ALA A 1 89 ? -25.304 -4.575 28.338 1.00 63.09 89 ALA A O 1
ATOM 685 N N . ARG A 1 90 ? -23.147 -4.785 28.886 1.00 62.38 90 ARG A N 1
ATOM 686 C CA . ARG A 1 90 ? -23.044 -3.435 29.449 1.00 62.38 90 ARG A CA 1
ATOM 687 C C . ARG A 1 90 ? -22.941 -2.431 28.306 1.00 62.38 90 ARG A C 1
ATOM 689 O O . ARG A 1 90 ? -21.902 -2.377 27.659 1.00 62.38 90 ARG A O 1
ATOM 696 N N . ASN A 1 91 ? -23.942 -1.561 28.158 1.00 65.25 91 ASN A N 1
ATOM 697 C CA . ASN A 1 91 ? -23.905 -0.420 27.228 1.00 65.25 91 ASN A CA 1
ATOM 698 C C . ASN A 1 91 ? -22.655 0.469 27.381 1.00 65.25 91 ASN A C 1
ATOM 700 O O . ASN A 1 91 ? -22.295 1.172 26.453 1.00 65.25 91 ASN A 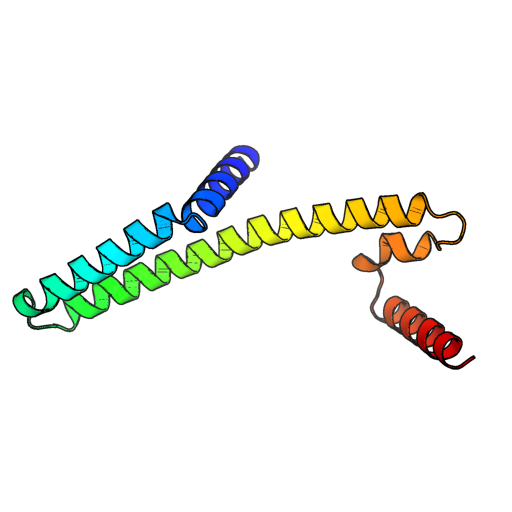O 1
ATOM 704 N N . ILE A 1 92 ? -21.968 0.420 28.524 1.00 64.19 92 ILE A N 1
ATOM 705 C CA . ILE A 1 92 ? -20.693 1.117 28.750 1.00 64.19 92 ILE A CA 1
ATOM 706 C C . ILE A 1 92 ? -19.555 0.628 27.828 1.00 64.19 92 ILE A C 1
ATOM 708 O O . ILE A 1 92 ? -18.637 1.388 27.557 1.00 64.19 92 ILE A O 1
ATOM 712 N N . LEU A 1 93 ? -19.607 -0.613 27.326 1.00 69.12 93 LEU A N 1
ATOM 713 C CA . LEU A 1 93 ? -18.601 -1.160 26.397 1.00 69.12 93 LEU A CA 1
ATOM 714 C C . LEU A 1 93 ? -18.761 -0.649 24.957 1.00 69.12 93 LEU A C 1
ATOM 716 O O . LEU A 1 93 ? -17.866 -0.857 24.149 1.00 69.12 93 LEU A O 1
ATOM 720 N N . ILE A 1 94 ? -19.888 -0.004 24.650 1.00 68.88 94 ILE A N 1
ATOM 721 C CA . ILE A 1 94 ? -20.241 0.487 23.310 1.00 68.88 94 ILE A CA 1
ATOM 722 C C . ILE A 1 94 ? -19.450 1.742 22.947 1.00 68.88 94 ILE A C 1
ATOM 724 O O . ILE A 1 94 ? -19.176 1.977 21.785 1.00 68.88 94 ILE A O 1
ATOM 728 N N . ASP A 1 95 ? -19.052 2.540 23.937 1.00 71.94 95 ASP A N 1
ATOM 729 C CA . ASP A 1 95 ? -18.346 3.806 23.698 1.00 71.94 95 ASP A CA 1
ATOM 730 C C . ASP A 1 95 ? -16.865 3.734 24.097 1.00 71.94 95 ASP A C 1
ATOM 732 O O . ASP A 1 95 ? -16.217 4.733 24.401 1.00 71.94 95 ASP A O 1
ATOM 736 N N . LEU A 1 96 ? -16.313 2.516 24.133 1.00 77.38 96 LEU A N 1
ATOM 737 C CA . LEU A 1 96 ? -14.948 2.277 24.605 1.00 77.38 96 LEU A CA 1
ATOM 738 C C . LEU A 1 96 ? -13.894 2.972 23.725 1.00 77.38 96 LEU A C 1
ATOM 740 O O . LEU A 1 96 ? -12.811 3.293 24.201 1.00 77.38 96 LEU A O 1
ATOM 744 N N . GLU A 1 97 ? -14.202 3.224 22.453 1.00 76.44 97 GLU A N 1
ATOM 745 C CA . GLU A 1 97 ? -13.318 3.918 21.507 1.00 76.44 97 GLU A CA 1
ATOM 746 C C . GLU A 1 97 ? -13.099 5.406 21.825 1.00 76.44 97 GLU A C 1
ATOM 748 O O . GLU A 1 97 ? -12.105 5.979 21.379 1.00 76.44 97 GLU A O 1
ATOM 753 N N . HIS A 1 98 ? -13.992 6.013 22.615 1.00 79.81 98 HIS A N 1
ATOM 754 C CA . HIS A 1 98 ? -13.873 7.388 23.108 1.00 79.81 98 HIS A CA 1
ATOM 755 C C . HIS A 1 98 ? -13.485 7.450 24.593 1.00 79.81 98 HIS A C 1
ATOM 757 O O . HIS A 1 98 ? -13.328 8.544 25.140 1.00 79.81 98 HIS A O 1
ATOM 763 N N . ALA A 1 99 ? -13.328 6.296 25.250 1.00 82.44 99 ALA A N 1
ATOM 764 C CA . ALA A 1 99 ? -12.955 6.226 26.653 1.00 82.44 99 ALA A CA 1
ATOM 765 C C . ALA A 1 99 ? -11.508 6.690 26.868 1.00 82.44 99 ALA A C 1
ATOM 767 O O . ALA A 1 99 ? -10.614 6.472 26.048 1.00 82.44 99 ALA A O 1
ATOM 768 N N . THR A 1 100 ? -11.266 7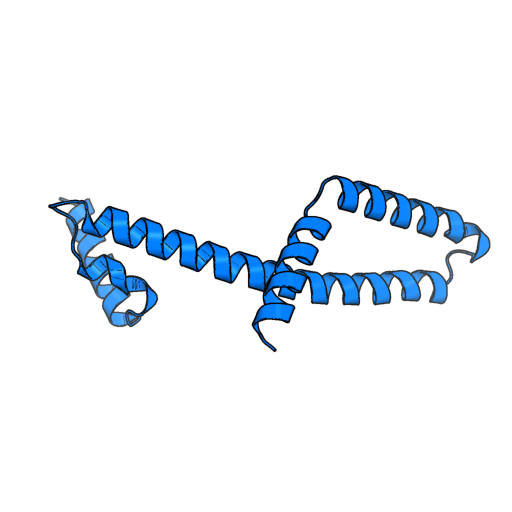.310 28.016 1.00 85.00 100 THR A N 1
ATOM 769 C CA . THR A 1 100 ? -9.919 7.694 28.445 1.00 85.00 100 THR A CA 1
ATOM 770 C C . THR A 1 100 ? -9.067 6.463 28.769 1.00 85.00 100 THR A C 1
ATOM 772 O O . THR A 1 100 ? -9.584 5.401 29.125 1.00 85.00 100 THR A O 1
ATOM 775 N N . GLU A 1 101 ? -7.736 6.594 28.711 1.00 83.69 101 GLU A N 1
ATOM 776 C CA . GLU A 1 101 ? -6.824 5.497 29.084 1.00 83.69 101 GLU A CA 1
ATOM 777 C C . GLU A 1 101 ? -7.074 4.989 30.513 1.00 83.69 101 GLU A C 1
ATOM 779 O O . GLU A 1 101 ? -7.029 3.782 30.759 1.00 83.69 101 GLU A O 1
ATOM 784 N N . GLU A 1 102 ? -7.405 5.885 31.451 1.00 84.31 102 GLU A N 1
ATOM 785 C CA . GLU A 1 102 ? -7.754 5.510 32.825 1.00 84.31 102 GLU A CA 1
ATOM 786 C C . GLU A 1 102 ? -9.028 4.659 32.899 1.00 84.31 102 GLU A C 1
ATOM 788 O O . GLU A 1 102 ? -9.101 3.710 33.685 1.00 84.31 102 GLU A O 1
ATOM 793 N N . GLU A 1 103 ? -10.044 4.979 32.097 1.00 81.88 103 GLU A N 1
ATOM 794 C CA . GLU A 1 103 ? -11.280 4.197 32.019 1.00 81.88 103 GLU A CA 1
ATOM 795 C C . GLU A 1 103 ? -11.015 2.820 31.406 1.00 81.88 103 GLU A C 1
ATOM 797 O O . GLU A 1 103 ? -11.442 1.809 31.971 1.00 81.88 103 GLU A O 1
ATOM 802 N N . ILE A 1 104 ? -10.230 2.754 30.326 1.00 84.44 104 ILE A N 1
ATOM 803 C CA . ILE A 1 104 ? -9.811 1.490 29.703 1.00 84.44 104 ILE A CA 1
ATOM 804 C C . ILE A 1 104 ? -9.048 0.614 30.709 1.00 84.44 104 ILE A C 1
ATOM 806 O O . ILE A 1 104 ? -9.352 -0.576 30.844 1.00 84.44 104 ILE A O 1
ATOM 810 N N . ALA A 1 105 ? -8.111 1.190 31.467 1.00 84.75 105 ALA A N 1
ATOM 811 C CA . ALA A 1 105 ? -7.350 0.475 32.490 1.00 84.75 105 ALA A CA 1
ATOM 812 C C . ALA A 1 105 ? -8.251 -0.073 33.612 1.00 84.75 105 ALA A C 1
ATOM 814 O O . ALA A 1 105 ? -8.092 -1.223 34.035 1.00 84.75 105 ALA A O 1
ATOM 815 N N . LYS A 1 106 ? -9.249 0.706 34.060 1.00 84.31 106 LYS A N 1
ATOM 816 C CA . LYS A 1 106 ? -10.251 0.248 35.040 1.00 84.31 106 LYS A CA 1
ATOM 817 C C . LYS A 1 106 ? -11.047 -0.951 34.517 1.00 84.31 106 LYS A C 1
ATOM 819 O O . LYS A 1 106 ? -11.233 -1.917 35.261 1.00 84.31 106 LYS A O 1
ATOM 824 N N . PHE A 1 107 ? -11.472 -0.938 33.251 1.00 81.19 107 PHE A N 1
ATOM 825 C CA . PHE A 1 107 ? -12.186 -2.072 32.652 1.00 81.19 107 PHE A CA 1
ATOM 826 C C . PHE A 1 107 ? -11.303 -3.314 32.517 1.00 81.19 107 PHE A C 1
ATOM 828 O O . PHE A 1 107 ? -11.734 -4.409 32.881 1.00 81.19 107 PHE A O 1
ATOM 835 N N . GLN A 1 108 ? -10.058 -3.164 32.055 1.00 81.88 108 GLN A N 1
ATOM 836 C CA . GLN A 1 108 ? -9.107 -4.279 31.971 1.00 81.88 108 GLN A CA 1
ATOM 837 C C . GLN A 1 108 ? -8.859 -4.928 33.339 1.00 81.88 108 GLN A C 1
ATOM 839 O O . GLN A 1 108 ? -8.847 -6.160 33.448 1.00 81.88 108 GLN A O 1
ATOM 844 N N . ALA A 1 109 ? -8.719 -4.120 34.394 1.00 84.06 109 ALA A N 1
ATOM 845 C CA . ALA A 1 109 ? -8.570 -4.614 35.759 1.00 84.06 109 ALA A CA 1
ATOM 846 C C . ALA A 1 109 ? -9.820 -5.377 36.240 1.00 84.06 109 ALA A C 1
ATOM 848 O O . ALA A 1 109 ? -9.696 -6.455 36.826 1.00 84.06 109 ALA A O 1
ATOM 849 N N . GLU A 1 110 ? -11.027 -4.872 35.950 1.00 82.12 110 GLU A N 1
ATOM 850 C CA . GLU A 1 110 ? -12.286 -5.551 36.287 1.00 82.12 110 GLU A CA 1
ATOM 851 C C . GLU A 1 110 ? -12.411 -6.914 35.579 1.00 82.12 110 GLU A C 1
ATOM 853 O O . GLU A 1 110 ? -12.739 -7.916 36.221 1.00 82.12 110 GLU A O 1
ATOM 858 N N . PHE A 1 111 ? -12.108 -6.981 34.277 1.00 80.75 111 PHE A N 1
ATOM 859 C CA . PHE A 1 111 ? -12.150 -8.229 33.507 1.00 80.75 111 PHE A CA 1
ATOM 860 C C . PHE A 1 111 ? -11.133 -9.251 34.000 1.00 80.75 111 PHE A C 1
ATOM 862 O O . PHE A 1 111 ? -11.472 -10.423 34.162 1.00 80.75 111 PHE A O 1
ATOM 869 N N . THR A 1 112 ? -9.905 -8.811 34.280 1.00 82.25 112 THR A N 1
ATOM 870 C CA . THR A 1 112 ? -8.851 -9.685 34.808 1.00 82.25 112 THR A CA 1
ATOM 871 C C . THR A 1 112 ? -9.278 -10.286 36.144 1.00 82.25 112 THR A C 1
ATOM 873 O O . THR A 1 112 ? -9.153 -11.490 36.345 1.00 82.25 112 THR A O 1
ATOM 876 N N . LYS A 1 113 ? -9.884 -9.481 37.025 1.00 82.50 113 LYS A N 1
ATOM 877 C CA . LYS A 1 113 ? -10.390 -9.948 38.319 1.00 82.50 113 LYS A CA 1
ATOM 878 C C . LYS A 1 113 ? -11.489 -11.005 38.180 1.00 82.50 113 LYS A C 1
ATOM 880 O O . LYS A 1 113 ? -11.449 -11.998 38.894 1.00 82.50 113 LYS A O 1
ATOM 885 N N . ARG A 1 114 ? -12.436 -10.821 37.252 1.00 72.06 114 ARG A N 1
ATOM 886 C CA . ARG A 1 114 ? -13.520 -11.793 37.004 1.00 72.06 114 ARG A CA 1
ATOM 887 C C . ARG A 1 114 ? -13.035 -13.084 36.353 1.00 72.06 114 ARG A C 1
ATOM 889 O O . ARG A 1 114 ? -13.617 -14.128 36.591 1.00 72.06 114 ARG A O 1
ATOM 896 N N . ARG A 1 115 ? -11.983 -13.021 35.536 1.00 72.88 115 ARG A N 1
ATOM 897 C CA . ARG A 1 115 ? -11.423 -14.183 34.832 1.00 72.88 115 ARG A CA 1
ATOM 898 C C . ARG A 1 115 ? -10.701 -15.170 35.768 1.00 72.88 115 ARG A C 1
ATOM 900 O O . ARG A 1 115 ? -10.408 -16.286 35.352 1.00 72.88 115 ARG A O 1
ATOM 907 N N . HIS A 1 116 ? -10.413 -14.755 37.003 1.00 58.66 116 HIS A N 1
ATOM 908 C CA . HIS A 1 116 ? -9.783 -15.562 38.055 1.00 58.66 116 HIS A CA 1
ATOM 909 C C . HIS A 1 116 ? -10.759 -16.028 39.158 1.00 58.66 116 HIS A C 1
ATOM 911 O O . HIS A 1 116 ? -10.314 -16.556 40.176 1.00 58.66 116 HIS A O 1
ATOM 917 N N . THR A 1 117 ? -12.067 -15.853 38.955 1.00 48.22 117 THR A N 1
ATOM 918 C CA . THR A 1 117 ? -13.161 -16.376 39.800 1.00 48.22 117 THR A CA 1
ATOM 919 C C . THR A 1 117 ? -14.039 -17.299 38.985 1.00 48.22 117 THR A C 1
ATOM 921 O O . THR A 1 117 ? -14.445 -18.341 39.538 1.00 48.22 117 THR A O 1
#

Foldseek 3Di:
DVVVVLVVLVVVLCCCPDPVVVVVVVVVVVVLVVCCVVVVVDPVSVCVVVVVVVVVVVVNVVSVCSVCVVVVVVVLVVVLVVQVVDPPHDNVVSCVVVDDPVVVVVVVVVVVVVVVD

Sequence (117 aa):
MMRGFSEFAGRSAIVIGSASAFVVATISVLLWAATGPYFHYSDTWQLVVNTGTTLVTFLAVFLIQHSQNKDGKAIQLKLDELIRSTQSARNILIDLEHATEEEIAKFQAEFTKRRHT

InterPro domains:
  IPR007251 Low affinity iron permease, Fet4 [PF04120] (5-116)

Secondary structure (DSSP, 8-state):
-HHHHHHHHHHHHHHHTSHHHHHHHHHHHHHHHHHTTTTTT-HHHHHHHHHHHHHHHHHHHHHHHHHHHHHHHHHHHHHHHHHHHSTTS-GGGGGGGG--HHHHHHHHHHHHHHHT-